Protein AF-A0A956C6H5-F1 (afdb_monomer_lite)

Foldseek 3Di:
DDDPVNVVVVCVVVVPDDDDDDDDDDPDDDPDDFDCVDPPTDPQPPFQADDWPQRSPDDPCCVVDPDDRDDTDDDDPDPPPPVVPPPPPDPVVVVVVVVVCVCPPPVNVVVVVVVVVVVVVVVVVVVVVPPDD

Secondary structure (DSSP, 8-state):
---HHHHHHHHHHHH-S-PPPPPPPPPPPPPPPP-TTSTT--TTTT-SSSSSHHHHT--TTGGGS----PPP--SPPPS---HHHHT---THHHHHHHHHHHHHSHHHHHHHHHHHHHHHHHHHHHHSSS---

Sequence (133 aa):
MATKAERFKSKMERSGAKKKPAPKKKATKKAADVDTAAVGVSATDRKVGKGHTAERNKSERAGKKASVKLEDSAGKPSRKSTRKSANRAKASSAQERRQARKATAPKARATKAAAGRRAGATKVKRTSSTKKK

pLDDT: mean 72.02, std 12.18, range [46.22, 93.88]

Radius of gyration: 31.42 Å; chains: 1; bounding box: 71×34×102 Å

Structure (mmCIF, N/CA/C/O backbone):
data_AF-A0A956C6H5-F1
#
_entry.id   AF-A0A956C6H5-F1
#
loop_
_atom_site.group_PDB
_atom_site.id
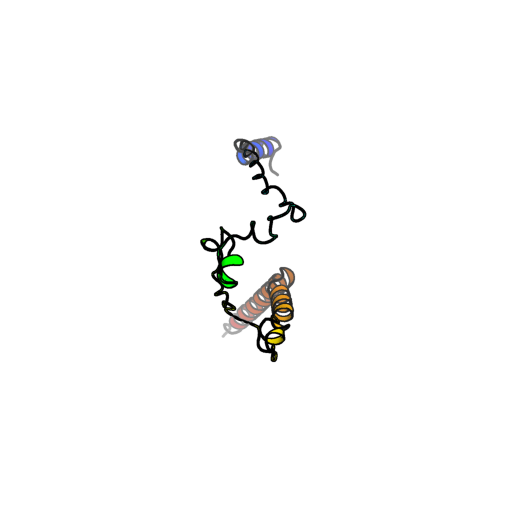_atom_site.type_symbol
_atom_site.label_atom_id
_atom_site.label_alt_id
_atom_site.label_comp_id
_atom_site.label_asym_id
_atom_site.label_entity_id
_atom_site.label_seq_id
_atom_site.pdbx_PDB_ins_code
_atom_site.Cartn_x
_atom_site.Cartn_y
_atom_site.Cartn_z
_atom_site.occupancy
_atom_site.B_iso_or_equiv
_atom_site.auth_seq_id
_atom_site.auth_comp_id
_atom_site.auth_asym_id
_atom_site.auth_atom_id
_atom_site.pdbx_PDB_model_num
ATOM 1 N N . MET A 1 1 ? -40.675 6.858 29.459 1.00 79.06 1 MET A N 1
ATOM 2 C CA . MET A 1 1 ? -40.584 6.537 28.013 1.00 79.06 1 MET A CA 1
ATOM 3 C C . MET A 1 1 ? -40.673 7.836 27.234 1.00 79.06 1 MET A C 1
ATOM 5 O O . MET A 1 1 ? -41.519 8.641 27.585 1.00 79.06 1 MET A O 1
ATOM 9 N N . ALA A 1 2 ? -39.849 8.034 26.202 1.00 80.81 2 ALA A N 1
ATOM 10 C CA . ALA A 1 2 ? -39.980 9.213 25.343 1.00 80.81 2 ALA A CA 1
ATOM 11 C C . ALA A 1 2 ? -41.267 9.138 24.507 1.00 80.81 2 ALA A C 1
ATOM 13 O O . ALA A 1 2 ? -41.563 8.086 23.923 1.00 80.81 2 ALA A O 1
ATOM 14 N N . THR A 1 3 ? -42.009 10.242 24.446 1.00 93.50 3 THR A N 1
ATOM 15 C CA . THR A 1 3 ? -43.299 10.322 23.748 1.00 93.50 3 THR A CA 1
ATOM 16 C C . THR A 1 3 ? -43.121 10.273 22.226 1.00 93.50 3 THR A C 1
ATOM 18 O O . THR A 1 3 ? -42.034 10.492 21.680 1.00 93.50 3 THR A O 1
ATOM 21 N N . LYS A 1 4 ? -44.202 9.977 21.490 1.00 92.06 4 LYS A N 1
ATOM 22 C CA . LYS A 1 4 ? -44.179 9.933 20.015 1.00 92.06 4 LYS A CA 1
ATOM 23 C C . LYS A 1 4 ? -43.751 11.285 19.414 1.00 92.06 4 LYS A C 1
ATOM 25 O O . LYS A 1 4 ? -43.030 11.303 18.418 1.00 92.06 4 LYS A O 1
ATOM 30 N N . ALA A 1 5 ? -44.120 12.389 20.068 1.00 92.00 5 ALA A N 1
ATOM 31 C CA . ALA A 1 5 ? -43.744 13.749 19.686 1.00 92.00 5 ALA A CA 1
ATOM 32 C C . ALA A 1 5 ? -42.248 14.039 19.911 1.00 92.00 5 ALA A C 1
ATOM 34 O O . ALA A 1 5 ? -41.591 14.599 19.034 1.00 92.00 5 ALA A O 1
ATOM 35 N N . GLU A 1 6 ? -41.676 13.598 21.033 1.00 90.75 6 GLU A N 1
ATOM 36 C CA . GLU A 1 6 ? -40.241 13.756 21.321 1.00 90.75 6 GLU A CA 1
ATOM 37 C C . GLU A 1 6 ? -39.370 12.975 20.335 1.00 90.75 6 GLU A C 1
ATOM 39 O O . GLU A 1 6 ? -38.363 13.487 19.843 1.00 90.75 6 GLU A O 1
ATOM 44 N N . ARG A 1 7 ? -39.791 11.757 19.969 1.00 92.69 7 ARG A N 1
ATOM 45 C CA . ARG A 1 7 ? -39.107 10.957 18.938 1.00 92.69 7 ARG A CA 1
ATOM 46 C C . ARG A 1 7 ? -39.131 11.639 17.571 1.00 92.69 7 ARG A C 1
ATOM 48 O O . ARG A 1 7 ? -38.168 11.515 16.816 1.00 92.69 7 ARG A O 1
ATOM 55 N N . PHE A 1 8 ? -40.213 12.346 17.247 1.00 91.00 8 PHE A N 1
ATOM 56 C CA . PHE A 1 8 ? -40.337 13.072 15.986 1.00 91.00 8 PHE A CA 1
ATOM 57 C C . PHE A 1 8 ? -39.417 14.299 15.951 1.00 91.00 8 PHE A C 1
ATOM 59 O O . PHE A 1 8 ? -38.616 14.425 15.023 1.00 91.00 8 PHE A O 1
ATOM 66 N N . LYS A 1 9 ? -39.444 15.134 17.001 1.00 90.94 9 LYS A N 1
ATOM 67 C CA . LYS A 1 9 ? -38.551 16.300 17.130 1.00 90.94 9 LYS A CA 1
ATOM 68 C C . LYS A 1 9 ? -37.077 15.895 17.077 1.00 90.94 9 LYS A C 1
ATOM 70 O O . LYS A 1 9 ? -36.331 16.411 16.248 1.00 90.94 9 LYS A O 1
ATOM 75 N N . SER A 1 10 ? -36.680 14.862 17.830 1.00 90.38 10 SER A N 1
ATOM 76 C CA . SER A 1 10 ? -35.286 14.396 17.823 1.00 90.38 10 SER A CA 1
ATOM 77 C C . SER A 1 10 ? -34.850 13.840 16.463 1.00 90.38 10 SER A C 1
ATOM 79 O O . SER A 1 10 ? -33.657 13.776 16.171 1.00 90.38 10 SER A O 1
ATOM 81 N N . LYS A 1 11 ? -35.784 13.328 15.652 1.00 87.38 11 LYS A N 1
ATOM 82 C CA . LYS A 1 11 ? -35.479 12.803 14.317 1.00 87.38 11 LYS A CA 1
ATO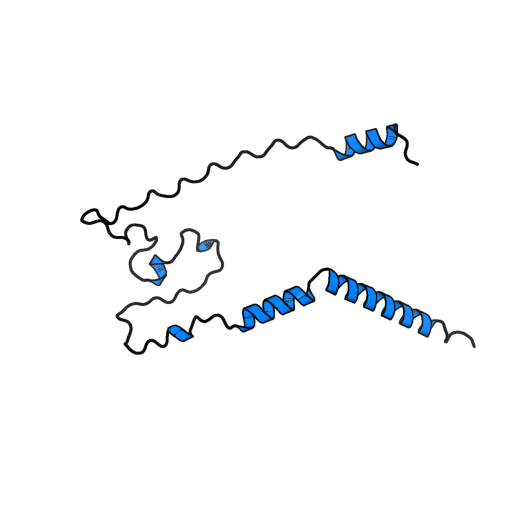M 83 C C . LYS A 1 11 ? -35.278 13.941 13.322 1.00 87.38 11 LYS A C 1
ATOM 85 O O . LYS A 1 11 ? -34.342 13.859 12.532 1.00 87.38 11 LYS A O 1
ATOM 90 N N . MET A 1 12 ? -36.092 14.997 13.396 1.00 85.69 12 MET A N 1
ATOM 91 C CA . MET A 1 12 ? -35.895 16.203 12.587 1.00 85.69 12 MET A CA 1
ATOM 92 C C . MET A 1 12 ? -34.551 16.865 12.896 1.00 85.69 12 MET A C 1
ATOM 94 O O . MET A 1 12 ? -33.758 17.056 11.975 1.00 85.69 12 MET A O 1
ATOM 98 N N . GLU A 1 13 ? -34.251 17.105 14.174 1.00 85.94 13 GLU A N 1
ATOM 99 C CA . GLU A 1 13 ? -33.006 17.761 14.604 1.00 85.94 13 GLU A CA 1
ATOM 100 C C . GLU A 1 13 ? -31.752 16.978 14.192 1.00 85.94 13 GLU A C 1
ATOM 102 O O . GLU A 1 13 ? -30.774 17.559 13.725 1.00 85.94 13 GLU A O 1
ATOM 107 N N . ARG A 1 14 ? -31.785 15.640 14.283 1.00 83.06 14 ARG A N 1
ATOM 108 C CA . ARG A 1 14 ? -30.661 14.787 13.854 1.00 83.06 14 ARG A CA 1
ATOM 109 C C . ARG A 1 14 ? -30.523 14.659 12.342 1.00 83.06 14 ARG A C 1
ATOM 111 O O . ARG A 1 14 ? -29.443 14.309 11.872 1.00 83.06 14 ARG A O 1
ATOM 118 N N . SER A 1 15 ? -31.601 14.862 11.584 1.00 78.38 15 SER A N 1
ATOM 119 C CA . SER A 1 15 ? -31.596 14.570 10.148 1.00 78.38 15 SER A CA 1
ATOM 120 C C . SER A 1 15 ? -30.846 15.602 9.307 1.00 78.38 15 SER A C 1
ATOM 122 O O . SER A 1 15 ? -30.382 15.234 8.230 1.00 78.38 15 SER A O 1
ATOM 124 N N . GLY A 1 16 ? -30.639 16.824 9.821 1.00 77.06 16 GLY A N 1
ATOM 125 C CA . GLY A 1 16 ? -29.868 17.889 9.171 1.00 77.06 16 GLY A CA 1
ATOM 126 C C . GLY A 1 16 ? -30.315 18.217 7.737 1.00 77.06 16 GLY A C 1
ATOM 127 O O . GLY A 1 16 ? -31.161 17.560 7.134 1.00 77.06 16 GLY A O 1
ATOM 128 N N . ALA A 1 17 ? -29.734 19.251 7.131 1.00 80.31 17 ALA A N 1
ATOM 129 C CA . ALA A 1 17 ? -29.952 19.486 5.706 1.00 80.31 17 ALA A CA 1
ATOM 130 C C . ALA A 1 17 ? -29.339 18.328 4.894 1.00 80.31 17 ALA A C 1
ATOM 132 O O . ALA A 1 17 ? -28.149 18.019 5.024 1.00 80.31 17 ALA A O 1
ATOM 133 N N . LYS A 1 18 ? -30.146 17.682 4.042 1.00 77.88 18 LYS A N 1
ATOM 134 C CA . LYS A 1 18 ? -29.697 16.584 3.175 1.00 77.88 18 LYS A CA 1
ATOM 135 C C . LYS A 1 18 ? -28.572 17.098 2.271 1.00 77.88 18 LYS A C 1
ATOM 137 O O . LYS A 1 18 ? -28.801 17.935 1.400 1.00 77.88 18 LYS A O 1
ATOM 142 N N . LYS A 1 19 ? -27.342 16.619 2.492 1.00 77.19 19 LYS A N 1
ATOM 143 C CA . LYS A 1 19 ? -26.177 17.031 1.694 1.00 77.19 19 LYS A CA 1
ATOM 144 C C . LYS A 1 19 ? -26.432 16.702 0.222 1.00 77.19 19 LYS A C 1
ATOM 146 O O . LYS A 1 19 ? -26.814 15.575 -0.099 1.00 77.19 19 LYS A O 1
ATOM 151 N N . LYS A 1 20 ? -26.218 17.681 -0.664 1.00 82.62 20 LYS A N 1
ATOM 152 C CA . LYS A 1 20 ? -26.315 17.471 -2.116 1.00 82.62 20 LYS A CA 1
ATOM 153 C C . LYS A 1 20 ? -25.352 16.341 -2.522 1.00 82.62 20 LYS A C 1
ATOM 155 O O . LYS A 1 20 ? -24.234 16.299 -1.998 1.00 82.62 20 LYS A O 1
ATOM 160 N N . PRO A 1 21 ? -25.761 15.417 -3.409 1.00 81.12 21 PRO A N 1
ATOM 161 C CA . PRO A 1 21 ? -24.883 14.345 -3.860 1.00 81.12 21 PRO A CA 1
ATOM 162 C C . PRO A 1 21 ? -23.640 14.942 -4.523 1.00 81.12 21 PRO A C 1
ATOM 164 O O . PRO A 1 21 ? -23.738 15.872 -5.324 1.00 81.12 21 PRO A O 1
ATOM 167 N N . ALA A 1 22 ? -22.464 14.420 -4.172 1.00 81.00 22 ALA A N 1
ATOM 168 C CA . ALA A 1 22 ? -21.218 14.874 -4.772 1.00 81.00 22 ALA A CA 1
ATOM 169 C C . ALA A 1 22 ? -21.224 14.587 -6.288 1.00 81.00 22 ALA A C 1
ATOM 171 O O . ALA A 1 22 ? -21.690 13.519 -6.703 1.00 81.00 22 ALA A O 1
ATOM 172 N N . PRO A 1 23 ? -20.694 15.498 -7.124 1.00 81.62 23 PRO A N 1
ATOM 173 C CA . PRO A 1 23 ? -20.616 15.271 -8.560 1.00 81.62 23 PRO A CA 1
ATOM 174 C C . PRO A 1 23 ? -19.760 14.032 -8.856 1.00 81.62 23 PRO A C 1
ATOM 176 O O . PRO A 1 23 ? -18.664 13.862 -8.312 1.00 81.62 23 PRO A O 1
ATOM 179 N N . LYS A 1 24 ? -20.261 13.151 -9.732 1.00 78.44 24 LYS A N 1
ATOM 180 C CA . LYS A 1 24 ? -19.518 11.969 -10.184 1.00 78.44 24 LYS A CA 1
ATOM 181 C C . LYS A 1 24 ? -18.265 12.438 -10.929 1.00 78.44 24 LYS A C 1
ATOM 183 O O . LYS A 1 24 ? -18.364 13.120 -11.948 1.00 78.44 24 LYS A O 1
ATOM 188 N N . LYS A 1 25 ? -17.079 12.079 -10.429 1.00 74.38 25 LYS A N 1
ATOM 189 C CA . LYS A 1 25 ? -15.811 12.370 -11.113 1.00 74.38 25 LYS A CA 1
ATOM 190 C C . LYS A 1 25 ? -15.802 11.634 -12.455 1.00 74.38 25 LYS A C 1
ATOM 192 O O . LYS A 1 25 ? -15.936 10.412 -12.475 1.00 74.38 25 LYS A O 1
ATOM 197 N N . LYS A 1 26 ? -15.647 12.369 -13.562 1.00 69.31 26 LYS A N 1
ATOM 198 C CA . LYS A 1 26 ? -15.461 11.771 -14.891 1.00 69.31 26 LYS A CA 1
ATOM 199 C C . LYS A 1 26 ? -14.210 10.894 -14.847 1.00 69.31 26 LYS A C 1
ATOM 201 O O . LYS A 1 26 ? -13.151 11.351 -14.413 1.00 69.31 26 LYS A O 1
ATOM 206 N N . ALA A 1 27 ? -14.343 9.633 -15.250 1.00 65.62 27 ALA A N 1
ATOM 207 C CA . ALA A 1 27 ? -13.203 8.741 -15.377 1.00 65.62 27 ALA A CA 1
ATOM 208 C C . ALA A 1 27 ? -12.221 9.366 -16.377 1.00 65.62 27 ALA A C 1
ATOM 210 O O . ALA A 1 27 ? -12.587 9.668 -17.512 1.00 65.62 27 ALA A O 1
ATOM 211 N N . THR A 1 28 ? -10.987 9.611 -15.941 1.00 64.88 28 THR A N 1
ATOM 212 C CA . THR A 1 28 ? -9.914 10.049 -16.834 1.00 64.88 28 THR A CA 1
ATOM 213 C C . THR A 1 28 ? -9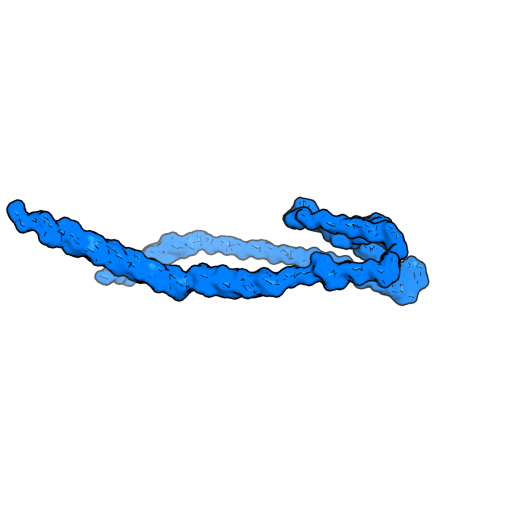.737 8.972 -17.896 1.00 64.88 28 THR A C 1
ATOM 215 O O . THR A 1 28 ? -9.494 7.815 -17.539 1.00 64.88 28 THR A O 1
ATOM 218 N N . LYS A 1 29 ? -9.905 9.333 -19.175 1.00 63.44 29 LYS A N 1
ATOM 219 C CA . LYS A 1 29 ? -9.717 8.416 -20.303 1.00 63.44 29 LYS A CA 1
ATOM 220 C C . LYS A 1 29 ? -8.349 7.746 -20.142 1.00 63.44 29 LYS A C 1
ATOM 222 O O . LYS A 1 29 ? -7.336 8.436 -20.036 1.00 63.44 29 LYS A O 1
ATOM 227 N N . LYS A 1 30 ? -8.322 6.414 -20.040 1.00 61.16 30 LYS A N 1
ATOM 228 C CA . LYS A 1 30 ? -7.061 5.671 -20.130 1.00 61.16 30 LYS A CA 1
ATOM 229 C C . LYS A 1 30 ? -6.494 5.954 -21.522 1.00 61.16 30 LYS A C 1
ATOM 231 O O . LYS A 1 30 ? -7.263 5.999 -22.478 1.00 61.16 30 LYS A O 1
ATOM 236 N N . ALA A 1 31 ? -5.191 6.202 -21.625 1.00 65.56 31 ALA A N 1
ATOM 237 C CA . ALA A 1 31 ? -4.571 6.425 -22.929 1.00 65.56 31 ALA A CA 1
ATOM 238 C C . ALA A 1 31 ? -4.836 5.215 -23.855 1.00 65.56 31 ALA A C 1
ATOM 240 O O . ALA A 1 31 ? -4.877 4.077 -23.375 1.00 65.56 31 ALA A O 1
ATOM 241 N N . ALA A 1 32 ? -5.071 5.483 -25.140 1.00 67.81 32 ALA A N 1
ATOM 242 C CA . ALA A 1 32 ? -5.412 4.483 -26.152 1.00 67.81 32 ALA A CA 1
ATOM 243 C C . ALA A 1 32 ? -4.278 3.466 -26.325 1.00 67.81 32 ALA A C 1
ATOM 245 O O . ALA A 1 32 ? -3.110 3.859 -26.308 1.00 67.81 32 ALA A O 1
ATOM 246 N N . ASP A 1 33 ? -4.618 2.177 -26.418 1.00 67.12 33 ASP A N 1
ATOM 247 C CA . ASP A 1 33 ? -3.658 1.082 -26.601 1.00 67.12 33 ASP A CA 1
ATOM 248 C C . ASP A 1 33 ? -2.739 1.349 -27.799 1.00 67.12 33 ASP A C 1
ATOM 250 O O . ASP A 1 33 ? -3.179 1.839 -28.835 1.00 67.12 33 ASP A O 1
ATOM 254 N N . VAL A 1 34 ? -1.436 1.129 -27.599 1.00 71.12 34 VAL A N 1
ATOM 255 C CA . VAL A 1 34 ? -0.435 1.321 -28.656 1.00 71.12 34 VAL A CA 1
ATOM 256 C C . VAL A 1 34 ? -0.420 0.054 -29.486 1.00 71.12 34 VAL A C 1
ATOM 258 O O . VAL A 1 34 ? -0.139 -1.019 -28.951 1.00 71.12 34 VAL A O 1
ATOM 261 N N . ASP A 1 35 ? -0.727 0.191 -30.771 1.00 76.38 35 ASP A N 1
ATOM 262 C CA . ASP A 1 35 ? -0.629 -0.901 -31.725 1.00 76.38 35 ASP A CA 1
ATOM 263 C C . ASP A 1 35 ? 0.844 -1.176 -32.046 1.00 76.38 35 ASP A C 1
ATOM 265 O O . ASP A 1 35 ? 1.490 -0.457 -32.804 1.00 76.38 35 ASP A O 1
ATOM 269 N N . THR A 1 36 ? 1.390 -2.219 -31.425 1.00 74.25 36 THR A N 1
ATOM 270 C CA . THR A 1 36 ? 2.779 -2.645 -31.625 1.00 74.25 36 THR A CA 1
ATOM 271 C C . THR A 1 36 ? 2.990 -3.433 -32.919 1.00 74.25 36 THR A C 1
ATOM 273 O O . THR A 1 36 ? 4.114 -3.857 -33.170 1.00 74.25 36 THR A O 1
ATOM 276 N N . ALA A 1 37 ? 1.938 -3.697 -33.704 1.00 77.25 37 ALA A N 1
ATOM 277 C CA . ALA A 1 37 ? 2.057 -4.362 -35.002 1.00 77.25 37 ALA A CA 1
ATOM 278 C C . ALA A 1 37 ? 2.422 -3.384 -36.134 1.00 77.25 37 ALA A C 1
ATOM 280 O O . ALA A 1 37 ? 2.870 -3.815 -37.196 1.00 77.25 37 ALA A O 1
ATOM 281 N N . ALA A 1 38 ? 2.268 -2.076 -35.911 1.00 79.25 38 ALA A N 1
ATOM 282 C CA . ALA A 1 38 ? 2.655 -1.051 -36.869 1.00 79.25 38 ALA A CA 1
ATOM 283 C C . ALA A 1 38 ? 4.187 -0.932 -36.993 1.00 79.25 38 ALA A C 1
ATOM 285 O O . ALA A 1 38 ? 4.923 -0.903 -36.002 1.00 79.25 38 ALA A O 1
ATOM 286 N N . VAL A 1 39 ? 4.678 -0.820 -38.231 1.00 78.50 39 VAL A N 1
ATOM 287 C CA . VAL A 1 39 ? 6.108 -0.639 -38.519 1.00 78.50 39 VAL A CA 1
ATOM 288 C C . VAL A 1 39 ? 6.594 0.670 -37.893 1.00 78.50 39 VAL A C 1
ATOM 290 O O . VAL A 1 39 ? 6.029 1.733 -38.132 1.00 78.50 39 VAL A O 1
ATOM 293 N N . GLY A 1 40 ? 7.653 0.588 -37.087 1.00 74.19 40 GLY A N 1
ATOM 294 C CA . GLY A 1 40 ? 8.239 1.743 -36.401 1.00 74.19 40 GLY A CA 1
ATOM 295 C C . GLY A 1 40 ? 7.608 2.088 -35.049 1.00 74.19 40 GLY A C 1
ATOM 296 O O . GLY A 1 40 ? 8.099 3.003 -34.393 1.00 74.19 40 GLY A O 1
ATOM 297 N N . VAL A 1 41 ? 6.583 1.353 -34.597 1.00 70.75 41 VAL A N 1
ATOM 298 C CA . VAL A 1 41 ? 5.971 1.542 -33.273 1.00 70.75 41 VAL A CA 1
ATOM 299 C C . VAL A 1 41 ? 6.523 0.511 -32.295 1.00 70.75 41 VAL A C 1
ATOM 301 O O . VAL A 1 41 ? 6.383 -0.698 -32.474 1.00 70.75 41 VAL A O 1
ATOM 304 N N . SER A 1 42 ? 7.169 0.981 -31.230 1.00 68.38 42 SER A N 1
ATOM 305 C CA . SER A 1 42 ? 7.756 0.121 -30.208 1.00 68.38 42 SER A CA 1
ATOM 306 C C . SER A 1 42 ? 6.858 0.044 -28.971 1.00 68.38 42 SER A C 1
ATOM 308 O O . SER A 1 42 ? 6.284 1.033 -28.513 1.00 68.38 42 SER A O 1
ATOM 310 N N . ALA A 1 43 ? 6.833 -1.113 -28.301 1.00 66.12 43 ALA A N 1
ATOM 311 C CA . ALA A 1 43 ? 6.187 -1.257 -26.987 1.00 66.12 43 ALA A CA 1
ATOM 312 C C . ALA A 1 43 ? 6.781 -0.324 -25.902 1.00 66.12 43 ALA A C 1
ATOM 314 O O . ALA A 1 43 ? 6.292 -0.269 -24.769 1.00 66.12 43 ALA A O 1
ATOM 315 N N . THR A 1 44 ? 7.877 0.378 -26.207 1.00 64.25 44 THR A N 1
ATOM 316 C CA . THR A 1 44 ? 8.502 1.353 -25.318 1.00 64.25 44 THR A CA 1
ATOM 317 C C . THR A 1 44 ? 8.003 2.781 -25.500 1.00 64.25 44 THR A C 1
ATOM 319 O O . THR A 1 44 ? 8.224 3.576 -24.590 1.00 64.25 44 THR A O 1
ATOM 322 N N . ASP A 1 45 ? 7.253 3.090 -26.559 1.00 64.50 45 ASP A N 1
ATOM 323 C CA . ASP A 1 45 ? 6.821 4.465 -26.874 1.00 64.50 45 ASP A CA 1
ATOM 324 C C . ASP A 1 45 ? 5.847 5.031 -25.831 1.00 64.50 45 ASP A C 1
ATOM 326 O O . ASP A 1 45 ? 5.730 6.238 -25.637 1.00 64.50 45 ASP A O 1
ATOM 330 N N . ARG A 1 46 ? 5.191 4.141 -25.079 1.00 65.38 46 ARG A N 1
ATOM 331 C CA . ARG A 1 46 ? 4.294 4.482 -23.972 1.00 65.38 46 ARG A CA 1
ATOM 332 C C . ARG A 1 46 ? 4.966 4.593 -22.602 1.00 65.38 46 ARG A C 1
ATOM 334 O O . ARG A 1 46 ? 4.280 4.874 -21.615 1.00 65.38 46 ARG A O 1
ATOM 341 N N . LYS A 1 47 ? 6.264 4.296 -22.489 1.00 63.22 47 LYS A N 1
ATOM 342 C CA . LYS A 1 47 ? 6.957 4.301 -21.194 1.00 63.22 47 LYS A CA 1
ATOM 343 C C . LYS A 1 47 ? 7.259 5.734 -20.770 1.00 63.22 47 LYS A C 1
ATOM 345 O O . LYS A 1 47 ? 7.817 6.524 -21.521 1.00 63.22 47 LYS A O 1
ATOM 350 N N . VAL A 1 48 ? 6.900 6.056 -19.532 1.00 58.97 48 VAL A N 1
ATOM 351 C CA . VAL A 1 48 ? 7.187 7.354 -18.920 1.00 58.97 48 VAL A CA 1
ATOM 352 C C . VAL A 1 48 ? 8.649 7.334 -18.465 1.00 58.97 48 VAL A C 1
ATOM 354 O O . VAL A 1 48 ? 8.989 6.620 -17.528 1.00 58.97 48 VAL A O 1
ATOM 357 N N . GLY A 1 49 ? 9.515 8.075 -19.159 1.00 55.84 49 GLY A N 1
ATOM 358 C CA . GLY A 1 49 ? 10.955 8.172 -18.875 1.00 55.84 49 GLY A CA 1
ATOM 359 C C . GLY A 1 49 ? 11.826 7.703 -20.045 1.00 55.84 49 GLY A C 1
ATOM 360 O O . GLY A 1 49 ? 11.526 6.699 -20.686 1.00 55.84 49 GLY A O 1
ATOM 361 N N . LYS A 1 50 ? 12.908 8.434 -20.341 1.00 59.22 50 LYS A N 1
ATOM 362 C CA . LYS A 1 50 ? 13.853 8.115 -21.425 1.00 59.22 50 LYS A CA 1
ATOM 363 C C . LYS A 1 50 ? 15.058 7.341 -20.867 1.00 59.22 50 LYS A C 1
ATOM 365 O O . LYS A 1 50 ? 15.447 7.537 -19.725 1.00 59.22 50 LYS A O 1
ATOM 370 N N . GLY A 1 51 ? 15.644 6.446 -21.666 1.00 67.81 51 GLY A N 1
ATOM 371 C CA . GLY A 1 51 ? 16.922 5.792 -21.351 1.00 67.81 51 GLY A CA 1
ATOM 372 C C . GLY A 1 51 ? 16.868 4.703 -20.269 1.00 67.81 51 GLY A C 1
ATOM 373 O O . GLY A 1 51 ? 16.339 3.605 -20.471 1.00 67.81 51 GLY A O 1
ATOM 374 N N . HIS A 1 52 ? 17.495 4.987 -19.137 1.00 61.34 52 HIS A N 1
ATOM 375 C CA . HIS A 1 52 ? 17.840 4.058 -18.067 1.00 61.34 52 HIS A CA 1
ATOM 376 C C . HIS A 1 52 ? 16.612 3.372 -17.422 1.00 61.34 52 HIS A C 1
ATOM 378 O O . HIS A 1 52 ? 15.532 3.946 -17.275 1.00 61.34 52 HIS A O 1
ATOM 384 N N . THR A 1 53 ? 16.737 2.085 -17.076 1.00 66.88 53 THR A N 1
ATOM 385 C CA . THR A 1 53 ? 15.659 1.240 -16.499 1.00 66.88 53 THR A CA 1
ATOM 386 C C . THR A 1 53 ? 14.986 1.862 -15.282 1.00 66.88 53 THR A C 1
ATOM 388 O O . THR A 1 53 ? 13.774 1.721 -15.111 1.00 66.88 53 THR A O 1
ATOM 391 N N . ALA A 1 54 ? 15.764 2.537 -14.435 1.00 68.00 54 ALA A N 1
ATOM 392 C CA . ALA A 1 54 ? 15.232 3.188 -13.246 1.00 68.00 54 ALA A CA 1
ATOM 393 C C . ALA A 1 54 ? 14.284 4.340 -13.595 1.00 68.00 54 ALA A C 1
ATOM 395 O O . ALA A 1 54 ? 13.331 4.579 -12.861 1.00 68.00 54 ALA A O 1
ATOM 396 N N . GLU A 1 55 ? 14.516 5.037 -14.709 1.00 66.75 55 GLU A N 1
ATOM 397 C CA . GLU A 1 55 ? 13.694 6.165 -15.146 1.00 66.75 55 GLU A CA 1
ATOM 398 C C . GLU A 1 55 ? 12.449 5.707 -15.896 1.00 66.75 55 GLU A C 1
ATOM 400 O O . GLU A 1 55 ? 11.362 6.178 -15.580 1.00 66.75 55 GLU A O 1
ATOM 405 N N . ARG A 1 56 ? 12.580 4.707 -16.778 1.00 66.44 56 ARG A N 1
ATOM 406 C CA . ARG A 1 56 ? 11.458 4.105 -17.530 1.00 66.44 56 ARG A CA 1
ATOM 407 C C . ARG A 1 56 ? 10.367 3.481 -16.654 1.00 66.44 56 ARG A C 1
ATOM 409 O O . ARG A 1 56 ? 9.245 3.284 -17.112 1.00 66.44 56 ARG A O 1
ATOM 416 N N . ASN A 1 57 ? 10.708 3.111 -15.420 1.00 69.38 57 ASN A N 1
ATOM 417 C CA . ASN A 1 57 ? 9.788 2.490 -14.466 1.00 69.38 57 ASN A CA 1
ATOM 418 C C . ASN A 1 57 ? 9.183 3.497 -13.470 1.00 69.38 57 ASN A C 1
ATOM 420 O O . ASN A 1 57 ? 8.415 3.100 -12.586 1.00 69.38 57 ASN A O 1
ATOM 424 N N . LYS A 1 58 ? 9.500 4.796 -13.579 1.00 69.31 58 LYS A N 1
ATOM 425 C CA . LYS A 1 58 ? 8.886 5.825 -12.731 1.00 69.31 58 LYS A CA 1
ATOM 426 C C . LYS A 1 58 ? 7.476 6.120 -13.233 1.00 69.31 58 LYS A C 1
ATOM 428 O O . LYS A 1 58 ? 7.259 6.490 -14.378 1.00 69.31 58 LYS A O 1
ATOM 433 N N . SER A 1 59 ? 6.489 6.004 -12.347 1.00 71.00 59 SER A N 1
ATOM 434 C CA . SER A 1 59 ? 5.146 6.519 -12.637 1.00 71.00 59 SER A CA 1
ATOM 435 C C . SER A 1 59 ? 5.129 8.049 -12.552 1.00 71.00 59 SER A C 1
ATOM 437 O O . SER A 1 59 ? 5.783 8.594 -11.668 1.00 71.00 59 SER A O 1
ATOM 439 N N . GLU A 1 60 ? 4.277 8.734 -13.321 1.00 71.81 60 GLU A N 1
ATOM 440 C CA . GLU A 1 60 ? 4.070 10.199 -13.223 1.00 71.81 60 GLU A CA 1
ATOM 441 C C . GLU A 1 60 ? 3.740 10.677 -11.796 1.00 71.81 60 GLU A C 1
ATOM 443 O O . GLU A 1 60 ? 4.054 11.790 -11.390 1.00 71.81 60 GLU A O 1
ATOM 448 N N . ARG A 1 61 ? 3.117 9.809 -10.990 1.00 70.38 61 ARG A N 1
ATOM 449 C CA . ARG A 1 61 ? 2.756 10.093 -9.592 1.00 70.38 61 ARG A CA 1
ATOM 450 C C . ARG A 1 61 ? 3.844 9.698 -8.591 1.00 70.38 61 ARG A C 1
ATOM 452 O O . ARG A 1 61 ? 3.547 9.634 -7.400 1.00 70.38 61 ARG A O 1
ATOM 459 N N . ALA A 1 62 ? 5.064 9.393 -9.038 1.00 71.50 62 ALA A N 1
ATOM 460 C CA . ALA A 1 62 ? 6.144 8.922 -8.169 1.00 71.50 62 ALA A CA 1
ATOM 461 C C . ALA A 1 62 ? 6.453 9.916 -7.039 1.00 71.50 62 ALA A C 1
ATOM 463 O O . ALA A 1 62 ? 6.601 9.487 -5.903 1.00 71.50 62 ALA A O 1
ATOM 464 N N . GLY A 1 63 ? 6.415 11.228 -7.307 1.00 70.25 63 GLY A N 1
ATOM 465 C CA . GLY A 1 63 ? 6.619 12.262 -6.282 1.00 70.25 63 GLY A CA 1
ATOM 466 C C . GLY A 1 63 ? 5.535 12.326 -5.194 1.00 70.25 63 GLY A C 1
ATOM 467 O O . GLY A 1 63 ? 5.745 12.950 -4.165 1.00 70.25 63 GLY A O 1
ATOM 468 N N . LYS A 1 64 ? 4.379 11.671 -5.392 1.00 75.19 64 LYS A N 1
ATOM 469 C CA . LYS A 1 64 ? 3.279 11.599 -4.407 1.00 75.19 64 LYS A CA 1
ATOM 470 C C . LYS A 1 64 ? 3.278 10.295 -3.601 1.00 75.19 64 LYS A C 1
ATOM 472 O O . LYS A 1 64 ? 2.386 10.089 -2.781 1.00 75.19 64 LYS A O 1
ATOM 477 N N . LYS A 1 65 ? 4.205 9.375 -3.881 1.00 74.44 65 LYS A N 1
ATOM 478 C CA . LYS A 1 65 ? 4.325 8.068 -3.221 1.00 74.44 65 LYS A CA 1
ATOM 479 C C . LYS A 1 65 ? 5.626 8.021 -2.423 1.00 74.44 65 LYS A C 1
ATOM 481 O O . LYS A 1 65 ? 6.540 8.793 -2.689 1.00 74.44 65 LYS A O 1
ATOM 486 N N . ALA A 1 66 ? 5.714 7.095 -1.468 1.00 69.75 66 ALA A N 1
ATOM 487 C CA . ALA A 1 66 ? 6.972 6.817 -0.781 1.00 69.75 66 ALA A CA 1
ATOM 488 C C . ALA A 1 66 ? 8.072 6.511 -1.812 1.00 69.75 66 ALA A C 1
ATOM 490 O O . ALA A 1 66 ? 7.869 5.690 -2.714 1.00 69.75 66 ALA A O 1
ATOM 491 N N . SER A 1 67 ? 9.205 7.202 -1.702 1.00 63.34 67 SER A N 1
ATOM 492 C CA . SER A 1 67 ? 10.317 7.057 -2.630 1.00 63.34 67 SER A CA 1
ATOM 493 C C . SER A 1 67 ? 11.034 5.732 -2.374 1.00 63.34 6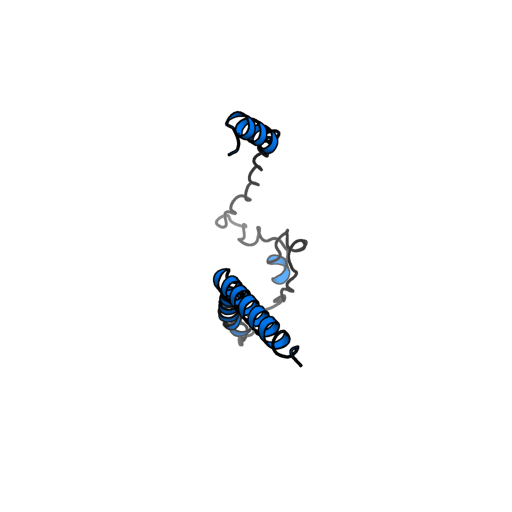7 SER A C 1
ATOM 495 O O . SER A 1 67 ? 11.511 5.452 -1.279 1.00 63.34 67 SER A O 1
ATOM 497 N N . VAL A 1 68 ? 11.110 4.899 -3.410 1.00 62.34 68 VAL A N 1
ATOM 498 C CA . VAL A 1 68 ? 11.985 3.725 -3.438 1.00 62.34 68 VAL A CA 1
ATOM 499 C C . VAL A 1 68 ? 13.067 4.025 -4.463 1.00 62.34 68 VAL A C 1
ATOM 501 O O . VAL A 1 68 ? 12.756 4.349 -5.612 1.00 62.34 68 VAL A O 1
ATOM 504 N N . LYS A 1 69 ? 14.335 3.965 -4.047 1.00 68.81 69 LYS A N 1
ATOM 505 C CA . LYS A 1 69 ? 15.469 4.165 -4.952 1.00 68.81 69 LYS A CA 1
ATOM 506 C C . LYS A 1 69 ? 15.543 2.952 -5.879 1.00 68.81 69 LYS A C 1
ATOM 508 O O . LYS A 1 69 ? 15.913 1.865 -5.452 1.00 68.81 69 LYS A O 1
ATOM 513 N N . LEU A 1 70 ? 15.105 3.124 -7.125 1.00 69.06 70 LEU A N 1
ATOM 514 C CA . LEU A 1 70 ? 15.257 2.103 -8.155 1.00 69.06 70 LEU A CA 1
ATOM 515 C C . LEU A 1 70 ? 16.705 2.137 -8.637 1.00 69.06 70 LEU A C 1
ATOM 517 O O . LEU A 1 70 ? 17.168 3.171 -9.118 1.00 69.06 70 LEU A O 1
ATOM 521 N N . GLU A 1 71 ? 17.414 1.024 -8.481 1.00 65.56 71 GLU A N 1
ATOM 522 C CA . GLU A 1 71 ? 18.747 0.862 -9.052 1.00 65.56 71 GLU A CA 1
ATOM 523 C C . GLU A 1 71 ? 18.649 0.824 -10.570 1.00 65.56 71 GLU A C 1
ATOM 525 O O . GLU A 1 71 ? 17.793 0.140 -11.146 1.00 65.56 71 GLU A O 1
ATOM 530 N N . ASP A 1 72 ? 19.534 1.565 -11.221 1.00 65.38 72 ASP A N 1
ATOM 531 C CA . ASP A 1 72 ? 19.599 1.550 -12.661 1.00 65.38 72 ASP A CA 1
ATOM 532 C C . ASP A 1 72 ? 20.519 0.436 -13.170 1.00 65.38 72 ASP A C 1
ATOM 534 O O . ASP A 1 72 ? 21.622 0.225 -12.675 1.00 65.38 72 ASP A O 1
ATOM 538 N N . SER A 1 73 ? 20.044 -0.311 -14.164 1.00 63.19 73 SER A N 1
ATOM 539 C CA . SER A 1 73 ? 20.829 -1.329 -14.855 1.00 63.19 73 SER A CA 1
ATOM 540 C C . SER A 1 73 ? 21.360 -0.759 -16.165 1.00 63.19 73 SER A C 1
ATOM 542 O O . SER A 1 73 ? 20.812 -1.020 -17.234 1.00 63.19 73 SER A O 1
ATOM 544 N N . ALA A 1 74 ? 22.438 0.014 -16.085 1.00 58.44 74 ALA A N 1
ATOM 545 C CA . ALA A 1 74 ? 23.225 0.371 -17.255 1.00 58.44 74 ALA A CA 1
ATOM 546 C C . ALA A 1 74 ? 24.125 -0.825 -17.637 1.00 58.44 74 ALA A C 1
ATOM 548 O O . ALA A 1 74 ? 25.173 -1.027 -17.033 1.00 58.44 74 ALA A O 1
ATOM 549 N N . GLY A 1 75 ? 23.702 -1.668 -18.590 1.00 66.81 75 GLY A N 1
ATOM 550 C CA . GLY A 1 75 ? 24.576 -2.684 -19.209 1.00 66.81 75 GLY A CA 1
ATOM 551 C C . GLY A 1 75 ? 24.011 -4.107 -19.351 1.00 66.81 75 GLY A C 1
ATOM 552 O O . GLY A 1 75 ? 22.901 -4.420 -18.914 1.00 66.81 75 GLY A O 1
ATOM 553 N N . LYS A 1 76 ? 24.801 -4.988 -19.994 1.00 62.44 76 LYS A N 1
ATOM 554 C CA . LYS A 1 76 ? 24.486 -6.415 -20.191 1.00 62.44 76 LYS A CA 1
ATOM 555 C C . LYS A 1 76 ? 24.575 -7.139 -18.842 1.00 62.44 76 LYS A C 1
ATOM 557 O O . LYS A 1 76 ? 25.623 -7.072 -18.201 1.00 62.44 76 LYS A O 1
ATOM 562 N N . PRO A 1 77 ? 23.519 -7.836 -18.386 1.00 58.03 77 PRO A N 1
ATOM 563 C CA . PRO A 1 77 ? 23.574 -8.550 -17.120 1.00 58.03 77 PRO A CA 1
ATOM 564 C C . PRO A 1 77 ? 24.681 -9.606 -17.184 1.00 58.03 77 PRO A C 1
ATOM 566 O O . PRO A 1 77 ? 24.643 -10.513 -18.018 1.00 58.03 77 PRO A O 1
ATOM 569 N N . SER A 1 78 ? 25.684 -9.466 -16.314 1.00 61.81 78 SER A N 1
ATOM 570 C CA . SER A 1 78 ? 26.723 -10.477 -16.130 1.00 61.81 78 SER A CA 1
ATOM 571 C C . SER A 1 78 ? 26.058 -11.820 -15.821 1.00 61.81 78 SER A C 1
ATOM 573 O O . SER A 1 78 ? 25.123 -11.897 -15.020 1.00 61.81 78 SER A O 1
ATOM 575 N N . ARG A 1 79 ? 26.532 -12.889 -16.473 1.00 67.00 79 ARG A N 1
ATOM 576 C CA . ARG A 1 79 ? 25.980 -14.254 -16.408 1.00 67.00 79 ARG A CA 1
ATOM 577 C C . ARG A 1 79 ? 25.893 -14.842 -14.988 1.00 67.00 79 ARG A C 1
ATOM 579 O O . ARG A 1 79 ? 25.248 -15.869 -14.811 1.00 67.00 79 ARG A O 1
ATOM 586 N N . LYS A 1 80 ? 26.446 -14.186 -13.962 1.00 58.72 80 LYS A N 1
ATOM 587 C CA . LYS A 1 80 ? 26.132 -14.463 -12.552 1.00 58.72 80 LYS A CA 1
ATOM 588 C C . LYS A 1 80 ? 25.029 -13.532 -12.038 1.00 58.72 80 LYS A C 1
ATOM 590 O O . LYS A 1 80 ? 25.269 -12.593 -11.286 1.00 58.72 80 LYS A O 1
ATOM 595 N N . SER A 1 81 ? 23.788 -13.814 -12.424 1.00 59.25 81 SER A N 1
ATOM 596 C CA . SER A 1 81 ? 22.608 -13.184 -11.827 1.00 59.25 81 SER A CA 1
ATOM 597 C C . SER A 1 81 ? 22.383 -13.719 -10.407 1.00 59.25 81 SER A C 1
ATOM 599 O O . SER A 1 81 ? 21.679 -14.702 -10.194 1.00 59.25 81 SER A O 1
ATOM 601 N N . THR A 1 82 ? 22.939 -13.042 -9.404 1.00 57.66 82 THR A N 1
ATOM 602 C CA . THR A 1 82 ? 22.500 -13.171 -8.002 1.00 57.66 82 THR A CA 1
ATOM 603 C C . THR A 1 82 ? 21.178 -12.426 -7.745 1.00 57.66 82 THR A C 1
ATOM 605 O O . THR A 1 82 ? 20.607 -12.505 -6.663 1.00 57.66 82 THR A O 1
ATOM 608 N N . ARG A 1 83 ? 20.604 -11.747 -8.752 1.00 56.59 83 ARG A N 1
ATOM 609 C CA . ARG A 1 83 ? 19.407 -10.893 -8.609 1.00 56.59 83 ARG A CA 1
ATOM 610 C C . ARG A 1 83 ? 18.111 -11.641 -8.268 1.00 56.59 83 ARG A C 1
ATOM 612 O O . ARG A 1 83 ? 17.155 -11.003 -7.834 1.00 56.59 83 ARG A O 1
ATOM 619 N N . LYS A 1 84 ? 18.056 -12.977 -8.386 1.00 53.44 84 LYS A N 1
ATOM 620 C CA . LYS A 1 84 ? 16.898 -13.761 -7.898 1.00 53.44 84 LYS A CA 1
ATOM 621 C C . LYS A 1 84 ? 16.774 -13.795 -6.365 1.00 53.44 84 LYS A C 1
ATOM 623 O O . LYS A 1 84 ? 15.733 -14.249 -5.879 1.00 53.44 84 LYS A O 1
ATOM 628 N N . SER A 1 85 ? 17.783 -13.352 -5.605 1.00 55.22 85 SER A N 1
ATOM 629 C CA . SER A 1 85 ? 17.734 -13.339 -4.134 1.00 55.22 85 SER A CA 1
ATOM 630 C C . SER A 1 85 ? 17.509 -11.955 -3.512 1.00 55.22 85 SER A C 1
ATOM 632 O O . SER A 1 85 ? 16.975 -11.899 -2.410 1.00 55.22 85 SER A O 1
ATOM 634 N N . ALA A 1 86 ? 17.816 -10.850 -4.203 1.00 57.25 86 ALA A N 1
ATOM 635 C CA . ALA A 1 86 ? 17.760 -9.508 -3.604 1.00 57.25 86 ALA A CA 1
ATOM 636 C C . ALA A 1 86 ? 16.331 -9.011 -3.289 1.00 57.25 86 ALA A C 1
ATOM 638 O O . ALA A 1 86 ? 16.121 -8.333 -2.291 1.00 57.25 86 ALA A O 1
ATOM 639 N N . ASN A 1 87 ? 15.333 -9.398 -4.095 1.00 53.16 87 ASN A N 1
ATOM 640 C CA . ASN A 1 87 ? 13.945 -8.918 -3.974 1.00 53.16 87 ASN A CA 1
ATOM 641 C C . ASN A 1 87 ? 12.933 -9.994 -3.547 1.00 53.16 87 ASN A C 1
ATOM 643 O O . ASN A 1 87 ? 11.729 -9.849 -3.772 1.00 53.16 87 ASN A O 1
ATOM 647 N N . ARG A 1 88 ? 13.373 -11.081 -2.899 1.00 56.84 88 ARG A N 1
ATOM 648 C CA . ARG A 1 88 ? 12.431 -11.960 -2.192 1.00 56.84 88 ARG A CA 1
ATOM 649 C C . ARG A 1 88 ? 12.071 -11.288 -0.874 1.00 56.84 88 ARG A C 1
ATOM 651 O O . ARG A 1 88 ? 12.772 -11.465 0.118 1.00 56.84 88 ARG A O 1
ATOM 658 N N . ALA A 1 89 ? 10.996 -10.500 -0.869 1.00 60.34 89 ALA A N 1
ATOM 659 C CA . ALA A 1 89 ? 10.360 -10.041 0.363 1.00 60.34 89 ALA A CA 1
ATOM 660 C C . ALA A 1 89 ? 10.314 -11.214 1.355 1.00 60.34 89 ALA A C 1
ATOM 662 O O . ALA A 1 89 ? 9.742 -12.264 1.051 1.00 60.34 89 ALA A O 1
ATOM 663 N N . LYS A 1 90 ? 10.996 -11.069 2.497 1.00 61.34 90 LYS A N 1
ATOM 664 C CA . LYS A 1 90 ? 11.156 -12.156 3.464 1.00 61.34 90 LYS A CA 1
ATOM 665 C C . LYS A 1 90 ? 9.774 -12.693 3.852 1.00 61.34 90 LYS A C 1
ATOM 667 O O . LYS A 1 90 ? 8.850 -11.917 4.120 1.00 61.34 90 LYS A O 1
ATOM 672 N N . ALA A 1 91 ? 9.634 -14.019 3.906 1.00 56.62 91 ALA A N 1
ATOM 673 C CA . ALA A 1 91 ? 8.405 -14.691 4.342 1.00 56.62 91 ALA A CA 1
ATOM 674 C C . ALA A 1 91 ? 7.947 -14.236 5.745 1.00 56.62 91 ALA A C 1
ATOM 676 O O . ALA A 1 91 ? 6.757 -14.305 6.063 1.00 56.62 91 ALA A O 1
ATOM 677 N N . SER A 1 92 ? 8.866 -13.673 6.543 1.00 59.88 92 SER A N 1
ATOM 678 C CA . SER A 1 92 ? 8.564 -13.034 7.824 1.00 59.88 92 SER A CA 1
ATOM 679 C C . SER A 1 92 ? 7.482 -11.958 7.702 1.00 59.88 92 SER A C 1
ATOM 681 O O . SER A 1 92 ? 6.617 -11.885 8.564 1.00 59.88 92 SER A O 1
ATOM 683 N N . SER A 1 93 ? 7.394 -11.224 6.584 1.00 68.06 93 SER A N 1
ATOM 684 C CA . SER A 1 93 ? 6.398 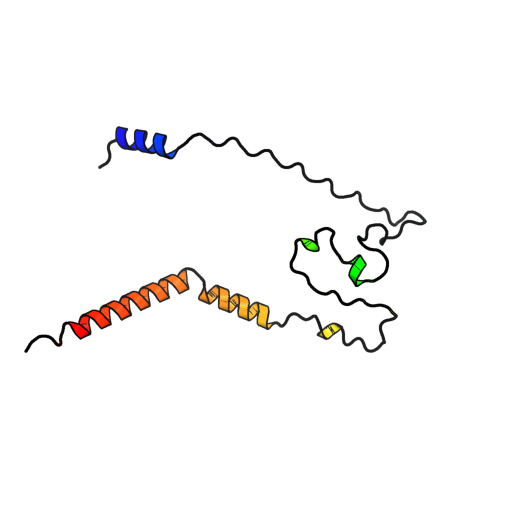-10.154 6.433 1.00 68.06 93 SER A CA 1
ATOM 685 C C . SER A 1 93 ? 4.946 -10.650 6.451 1.00 68.06 93 SER A C 1
ATOM 687 O O . SER A 1 93 ? 4.045 -9.895 6.819 1.00 68.06 93 SER A O 1
ATOM 689 N N . ALA A 1 94 ? 4.677 -11.895 6.039 1.00 77.75 94 ALA A N 1
ATOM 690 C CA . ALA A 1 94 ? 3.330 -12.467 6.064 1.00 77.75 94 ALA A CA 1
ATOM 691 C C . ALA A 1 94 ? 2.980 -12.994 7.462 1.00 77.75 94 ALA A C 1
ATOM 693 O O . ALA A 1 94 ? 1.869 -12.769 7.952 1.00 77.75 94 ALA A O 1
ATOM 694 N N . GLN A 1 95 ? 3.941 -13.644 8.124 1.00 83.69 95 GLN A N 1
ATOM 695 C CA . GLN A 1 95 ? 3.791 -14.135 9.492 1.00 83.69 95 GLN A CA 1
ATOM 696 C C . GLN A 1 95 ? 3.676 -12.980 10.493 1.00 83.69 95 GLN A C 1
ATOM 698 O O . GLN A 1 95 ? 2.750 -12.983 11.301 1.00 83.69 95 GLN A O 1
ATOM 703 N N . GLU A 1 96 ? 4.517 -11.953 10.375 1.00 82.06 96 GLU A N 1
ATOM 704 C CA . GLU A 1 96 ? 4.448 -10.710 11.150 1.00 82.06 96 GLU A CA 1
ATOM 705 C C . GLU A 1 96 ? 3.101 -10.010 10.939 1.00 82.06 96 GLU A C 1
ATOM 707 O O . GLU A 1 96 ? 2.418 -9.682 11.907 1.00 82.06 96 GLU A O 1
ATOM 712 N N . ARG A 1 97 ? 2.629 -9.871 9.688 1.00 84.06 97 ARG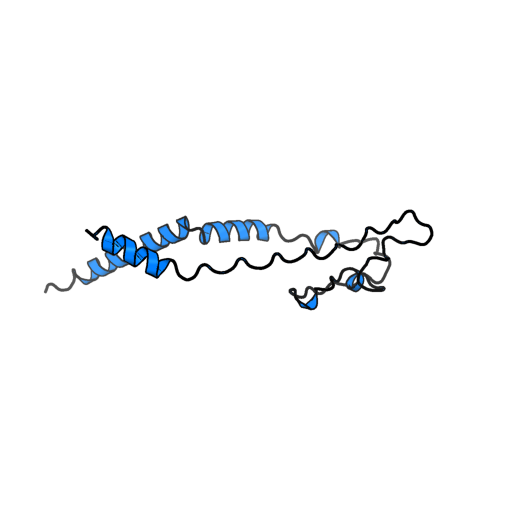 A N 1
ATOM 713 C CA . ARG A 1 97 ? 1.289 -9.318 9.405 1.00 84.06 97 ARG A CA 1
ATOM 714 C C . ARG A 1 97 ? 0.173 -10.151 10.034 1.00 84.06 97 ARG A C 1
ATOM 716 O O . ARG A 1 97 ? -0.793 -9.588 10.552 1.00 84.06 97 ARG A O 1
ATOM 723 N N . ARG A 1 98 ? 0.278 -11.484 10.015 1.00 88.12 98 ARG A N 1
ATOM 724 C CA . ARG A 1 98 ? -0.710 -12.380 10.639 1.00 88.12 98 ARG A CA 1
ATOM 725 C C . ARG A 1 98 ? -0.694 -12.255 12.163 1.00 88.12 98 ARG A C 1
ATOM 727 O O . ARG A 1 98 ? -1.764 -12.211 12.767 1.00 88.12 98 ARG A O 1
ATOM 734 N N . GLN A 1 99 ? 0.483 -12.161 12.776 1.00 90.38 99 GLN A N 1
ATOM 735 C CA . GLN A 1 99 ? 0.644 -11.946 14.216 1.00 90.38 99 GLN A CA 1
ATOM 736 C C . GLN A 1 99 ? 0.123 -10.566 14.640 1.00 90.38 99 GLN A C 1
ATOM 738 O O . GLN A 1 99 ? -0.683 -10.485 15.565 1.00 90.38 99 GLN A O 1
ATOM 743 N N . ALA A 1 100 ? 0.460 -9.502 13.906 1.00 88.31 100 ALA A N 1
ATOM 744 C CA . ALA A 1 100 ? -0.041 -8.152 14.156 1.00 88.31 100 ALA A CA 1
ATOM 745 C C . ALA A 1 100 ? -1.575 -8.086 14.072 1.00 88.31 100 ALA A C 1
ATOM 747 O O . ALA A 1 100 ? -2.224 -7.505 14.943 1.00 88.31 100 ALA A O 1
ATOM 748 N N . ARG A 1 101 ? -2.188 -8.745 13.075 1.00 91.81 101 ARG A N 1
ATOM 749 C CA . ARG A 1 101 ? -3.656 -8.854 12.966 1.00 91.81 101 ARG A CA 1
ATOM 750 C C . ARG A 1 101 ? -4.267 -9.607 14.144 1.00 91.81 101 ARG A C 1
ATOM 752 O O . ARG A 1 101 ? -5.267 -9.153 14.688 1.00 91.81 101 ARG A O 1
ATOM 759 N N . LYS A 1 102 ? -3.666 -10.725 14.567 1.00 92.62 102 LYS A N 1
ATOM 760 C CA . LYS A 1 102 ? -4.127 -11.480 15.746 1.00 92.62 102 LYS A CA 1
ATOM 761 C C . LYS A 1 102 ? -4.068 -10.627 17.017 1.00 92.62 102 LYS A C 1
ATOM 763 O O . LYS A 1 102 ? -5.029 -10.627 17.778 1.00 92.62 102 LYS A O 1
ATOM 768 N N . ALA A 1 103 ? -2.987 -9.872 17.212 1.00 90.19 103 ALA A N 1
ATOM 769 C CA . ALA A 1 103 ? -2.801 -9.015 18.381 1.00 90.19 103 ALA A CA 1
ATOM 770 C C . ALA A 1 103 ? -3.742 -7.795 18.392 1.00 90.19 103 ALA A C 1
ATOM 772 O O . ALA A 1 103 ? -4.200 -7.370 19.450 1.00 90.19 103 ALA A O 1
ATOM 773 N N . THR A 1 104 ? -4.047 -7.229 17.220 1.00 91.38 104 THR A N 1
ATOM 774 C CA . THR A 1 104 ? -4.871 -6.012 17.093 1.00 91.38 104 THR A CA 1
ATOM 775 C C . THR A 1 104 ? -6.360 -6.276 16.868 1.00 91.38 104 THR A C 1
ATOM 777 O O . THR A 1 104 ? -7.141 -5.324 16.905 1.00 91.38 104 THR A O 1
ATOM 780 N N . ALA A 1 105 ? -6.770 -7.534 16.680 1.00 93.06 105 ALA A N 1
ATOM 781 C CA . ALA A 1 105 ? -8.162 -7.908 16.455 1.00 93.06 105 ALA A CA 1
ATOM 782 C C . ALA A 1 105 ? -9.087 -7.456 17.608 1.00 93.06 105 ALA A C 1
ATOM 784 O O . ALA A 1 105 ? -8.689 -7.520 18.777 1.00 93.06 105 ALA A O 1
ATOM 785 N N . PRO A 1 106 ? -10.353 -7.084 17.323 1.00 93.88 106 PRO A N 1
ATOM 786 C CA . PRO A 1 106 ? -11.314 -6.659 18.346 1.00 93.88 106 PRO A CA 1
ATOM 787 C C . PRO A 1 106 ? -11.467 -7.662 19.495 1.00 93.88 106 PRO A C 1
ATOM 789 O O . PRO A 1 106 ? -11.499 -7.267 20.657 1.00 93.88 106 PRO A O 1
ATOM 792 N N . LYS A 1 107 ? -11.464 -8.966 19.182 1.00 93.00 107 LYS A N 1
ATOM 793 C CA . LYS A 1 107 ? -11.532 -10.045 20.178 1.00 93.00 107 LYS A CA 1
ATOM 794 C C . LYS A 1 107 ? -10.341 -10.019 21.144 1.00 93.00 107 LYS A C 1
ATOM 796 O O . LYS A 1 107 ? -10.549 -10.096 22.348 1.00 93.00 107 LYS A O 1
ATOM 801 N N . ALA A 1 108 ? -9.117 -9.851 20.637 1.00 89.94 108 ALA A N 1
ATOM 802 C CA . ALA A 1 108 ? -7.908 -9.764 21.463 1.00 89.94 108 ALA A CA 1
ATOM 803 C C . ALA A 1 108 ? -7.873 -8.481 22.317 1.00 89.94 108 ALA A C 1
ATOM 805 O O . ALA A 1 108 ? -7.417 -8.492 23.459 1.00 89.94 108 ALA A O 1
ATOM 806 N N . ARG A 1 109 ? -8.405 -7.369 21.794 1.00 89.25 109 ARG A N 1
ATOM 807 C CA . ARG A 1 109 ? -8.556 -6.124 22.565 1.00 89.25 109 ARG A CA 1
ATOM 808 C C . ARG A 1 109 ? -9.576 -6.274 23.693 1.00 89.25 109 ARG A C 1
ATOM 810 O O . ARG A 1 109 ? -9.302 -5.855 24.815 1.00 89.25 109 ARG A O 1
ATOM 817 N N . ALA A 1 110 ? -10.716 -6.903 23.415 1.00 91.19 110 ALA A N 1
ATOM 818 C CA . ALA A 1 110 ? -11.764 -7.143 24.401 1.00 91.19 110 ALA A CA 1
ATOM 819 C C . ALA A 1 110 ? -11.287 -8.060 25.538 1.00 91.19 110 ALA A C 1
ATOM 821 O O . ALA A 1 110 ? -11.521 -7.752 26.707 1.00 91.19 110 ALA A O 1
ATOM 822 N N . THR A 1 111 ? -10.560 -9.140 25.227 1.00 89.19 111 THR A N 1
ATOM 823 C CA . THR A 1 111 ? -9.996 -10.031 26.256 1.00 89.19 111 THR A CA 1
ATOM 824 C C . THR A 1 111 ? -8.955 -9.319 27.116 1.00 89.19 111 THR A C 1
ATOM 826 O O . THR A 1 111 ? -8.997 -9.446 28.339 1.00 89.19 111 THR A O 1
ATOM 829 N N . LYS A 1 112 ? -8.072 -8.507 26.518 1.00 87.00 112 LYS A N 1
ATOM 830 C CA . LYS A 1 112 ? -7.092 -7.702 27.265 1.00 87.00 112 LYS A CA 1
ATOM 831 C C . LYS A 1 112 ? -7.767 -6.676 28.180 1.00 87.00 112 LYS A C 1
ATOM 833 O O . LYS A 1 112 ? -7.366 -6.534 29.333 1.00 87.00 112 LYS A O 1
ATOM 838 N N . ALA A 1 113 ? -8.816 -6.006 27.704 1.00 86.69 113 ALA A N 1
ATOM 839 C CA . ALA A 1 113 ? -9.598 -5.075 28.516 1.00 86.69 113 ALA A CA 1
ATOM 840 C C . ALA A 1 113 ? -10.299 -5.788 29.686 1.00 86.69 113 ALA A C 1
ATOM 842 O O . ALA A 1 113 ? -10.247 -5.314 30.819 1.00 86.69 113 ALA A O 1
ATOM 843 N N . ALA A 1 114 ? -10.900 -6.956 29.446 1.00 86.00 114 ALA A N 1
ATOM 844 C CA . ALA A 1 114 ? -11.527 -7.758 30.494 1.00 86.00 114 ALA A CA 1
ATOM 845 C C . ALA A 1 114 ? -10.510 -8.244 31.545 1.00 86.00 114 ALA A C 1
ATOM 847 O O . ALA A 1 114 ? -10.780 -8.163 32.743 1.00 86.00 114 ALA A O 1
ATOM 848 N N . ALA A 1 115 ? -9.325 -8.687 31.114 1.00 82.38 115 ALA A N 1
ATOM 849 C CA . ALA A 1 115 ? -8.237 -9.077 32.008 1.00 82.38 115 ALA A CA 1
ATOM 850 C C . ALA A 1 115 ? -7.728 -7.892 32.849 1.00 82.38 115 ALA A C 1
ATOM 852 O O . ALA A 1 115 ? -7.572 -8.028 34.061 1.00 82.38 115 ALA A O 1
ATOM 853 N N . GLY A 1 116 ? -7.556 -6.711 32.243 1.00 78.25 116 GLY A N 1
ATOM 854 C CA . GLY A 1 116 ? -7.184 -5.485 32.958 1.00 78.25 116 GLY A CA 1
ATOM 855 C C . GLY A 1 116 ? -8.215 -5.071 34.014 1.00 78.25 116 GLY A C 1
ATOM 856 O O . GLY A 1 116 ? -7.845 -4.724 35.134 1.00 78.25 116 GLY A O 1
ATOM 857 N N . ARG A 1 117 ? -9.516 -5.191 33.708 1.00 73.50 117 ARG A N 1
ATOM 858 C CA . ARG A 1 117 ? -10.598 -4.938 34.681 1.00 73.50 117 ARG A CA 1
ATOM 859 C C . ARG A 1 117 ? -10.558 -5.917 35.857 1.00 73.50 117 ARG A C 1
ATOM 861 O O . ARG A 1 117 ? -10.739 -5.498 36.996 1.00 73.50 117 ARG A O 1
ATOM 868 N N . ARG A 1 118 ? -10.277 -7.201 35.601 1.00 68.62 118 ARG A N 1
ATOM 869 C CA . ARG A 1 118 ? -10.125 -8.221 36.655 1.00 68.62 118 ARG A CA 1
ATOM 870 C C . ARG A 1 118 ? -8.908 -7.951 37.546 1.00 68.62 118 ARG A C 1
ATOM 872 O O . ARG A 1 118 ? -9.042 -8.007 38.763 1.00 68.62 118 ARG A O 1
ATOM 879 N N . ALA A 1 119 ? -7.767 -7.585 36.963 1.00 63.91 119 ALA A N 1
ATOM 880 C CA . ALA A 1 119 ? -6.551 -7.252 37.710 1.00 63.91 119 ALA A CA 1
ATOM 881 C C . ALA A 1 119 ? -6.701 -5.976 38.566 1.00 63.91 119 ALA A C 1
ATOM 883 O O . ALA A 1 119 ? -6.191 -5.908 39.686 1.00 63.91 119 ALA A O 1
ATOM 884 N N . GLY A 1 120 ? -7.440 -4.975 38.073 1.00 60.66 120 GLY A N 1
ATOM 885 C CA . GLY A 1 120 ? -7.805 -3.790 38.854 1.00 60.66 120 GLY A CA 1
ATOM 886 C C . GLY A 1 120 ? -8.711 -4.130 40.042 1.00 60.66 120 GLY A C 1
ATOM 887 O O . GLY A 1 120 ? -8.462 -3.675 41.156 1.00 60.66 120 GLY A O 1
ATOM 888 N N . ALA A 1 121 ? -9.704 -5.001 39.837 1.00 59.16 121 ALA A N 1
ATOM 889 C CA . ALA A 1 121 ? -10.624 -5.431 40.891 1.00 59.16 121 ALA A CA 1
ATOM 890 C C . ALA A 1 121 ? -9.925 -6.217 42.018 1.00 59.16 121 ALA A C 1
ATOM 892 O O . ALA A 1 121 ? -10.211 -6.003 43.196 1.00 59.16 121 ALA A O 1
ATOM 893 N N . THR A 1 122 ? -8.960 -7.082 41.687 1.00 59.62 122 THR A N 1
ATOM 894 C CA . THR A 1 122 ? -8.172 -7.810 42.698 1.00 59.62 122 THR A CA 1
ATOM 895 C C . THR A 1 122 ? -7.229 -6.896 43.481 1.00 59.62 122 THR A C 1
ATOM 897 O O . THR A 1 122 ? -6.969 -7.155 44.655 1.00 59.62 122 THR A O 1
ATOM 900 N N . LYS A 1 123 ? -6.741 -5.805 42.871 1.00 58.41 123 LYS A N 1
ATOM 901 C CA . LYS A 1 123 ? -5.872 -4.825 43.542 1.00 58.41 123 LYS A CA 1
ATOM 902 C C . LYS A 1 123 ? -6.642 -3.995 44.575 1.00 58.41 123 LYS A C 1
ATOM 904 O O . LYS A 1 123 ? -6.159 -3.842 45.690 1.00 58.41 123 LYS A O 1
ATOM 909 N N . VAL A 1 124 ? -7.859 -3.556 44.241 1.00 59.16 124 VAL A N 1
ATOM 910 C CA . VAL A 1 124 ? -8.741 -2.797 45.152 1.00 59.16 124 VAL A CA 1
ATOM 911 C C . VAL A 1 124 ? -9.156 -3.634 46.369 1.00 59.16 124 VAL A C 1
ATOM 913 O O . VAL A 1 124 ? -9.156 -3.136 47.491 1.00 59.16 124 VAL A O 1
ATOM 916 N N . LYS A 1 125 ? -9.436 -4.930 46.177 1.00 57.31 125 LYS A N 1
ATOM 917 C CA . LYS A 1 125 ? -9.844 -5.834 47.267 1.00 57.31 125 LYS A CA 1
ATOM 918 C C . LYS A 1 125 ? -8.708 -6.155 48.254 1.00 57.31 125 LYS A C 1
ATOM 920 O O . LYS A 1 125 ? -8.975 -6.401 49.425 1.00 57.31 125 LYS A O 1
ATOM 925 N N . ARG A 1 126 ? -7.444 -6.131 47.802 1.00 56.59 126 ARG A N 1
ATOM 926 C CA . ARG A 1 126 ? -6.254 -6.355 48.651 1.00 56.59 126 ARG A CA 1
ATOM 927 C C . ARG A 1 126 ? -5.884 -5.151 49.517 1.00 56.59 126 ARG A C 1
ATOM 929 O O . ARG A 1 126 ? -5.288 -5.340 50.568 1.00 56.59 126 ARG A O 1
ATOM 936 N N . THR A 1 127 ? -6.208 -3.932 49.090 1.00 58.38 127 THR A N 1
ATOM 937 C CA . THR A 1 127 ? -5.898 -2.708 49.850 1.00 58.38 127 THR A CA 1
ATOM 938 C C . THR A 1 127 ? -6.972 -2.349 50.877 1.00 58.38 127 THR A C 1
ATOM 940 O O . THR A 1 127 ? -6.706 -1.570 51.784 1.00 58.38 127 THR A O 1
ATOM 943 N N . SER A 1 128 ? -8.183 -2.904 50.759 1.00 56.91 128 SER A N 1
ATOM 944 C CA . SER A 1 128 ? -9.280 -2.666 51.706 1.00 56.91 128 SER A CA 1
ATOM 945 C C . SER A 1 128 ? -9.290 -3.623 52.906 1.00 56.91 128 SER A C 1
ATOM 947 O O . SER A 1 128 ? -9.967 -3.343 53.888 1.00 56.91 128 SER A O 1
ATOM 949 N N . SER A 1 129 ? -8.563 -4.747 52.857 1.00 56.34 129 SER A N 1
ATOM 950 C CA . SER A 1 129 ? -8.530 -5.740 53.947 1.00 56.34 129 SER A CA 1
ATOM 951 C C . SER A 1 129 ? -7.466 -5.469 55.016 1.00 56.34 129 SER A C 1
ATOM 953 O O . SER A 1 129 ? -7.465 -6.132 56.046 1.00 56.34 129 SER A O 1
ATOM 955 N N . THR A 1 130 ? -6.562 -4.511 54.801 1.00 58.28 130 THR A N 1
ATOM 956 C CA . THR A 1 130 ? -5.453 -4.190 55.719 1.00 58.28 130 THR A CA 1
ATOM 957 C C . THR A 1 130 ? -5.716 -2.977 56.617 1.00 58.28 130 THR A C 1
ATOM 959 O O . THR A 1 130 ? -4.820 -2.558 57.340 1.00 58.28 130 THR A O 1
ATOM 962 N N . LYS A 1 131 ? -6.936 -2.418 56.617 1.00 55.94 131 LYS A N 1
ATOM 963 C CA . LYS A 1 131 ? -7.311 -1.226 57.405 1.00 55.94 131 LYS A CA 1
ATOM 964 C C . LYS A 1 131 ? -8.341 -1.523 58.508 1.00 55.94 131 LYS A C 1
ATOM 966 O O . LYS A 1 131 ? -9.273 -0.755 58.717 1.00 55.94 131 LYS A O 1
ATOM 971 N N . LYS A 1 132 ? -8.190 -2.667 59.180 1.00 54.66 132 LYS A N 1
ATOM 972 C CA . LYS A 1 132 ? -8.860 -2.993 60.450 1.00 54.66 132 LYS A CA 1
ATOM 973 C C . LYS A 1 132 ? -7.797 -3.393 61.474 1.00 54.66 132 LYS A C 1
ATOM 975 O O . LYS A 1 132 ? -7.474 -4.572 61.576 1.00 54.66 132 LYS A O 1
ATOM 980 N N . LYS A 1 133 ? -7.247 -2.408 62.172 1.00 46.22 133 LYS A N 1
ATOM 981 C CA . LYS A 1 133 ? -6.709 -2.497 63.531 1.00 46.22 133 LYS A CA 1
ATOM 982 C C . LYS A 1 133 ? -6.872 -1.123 64.156 1.00 46.22 133 LYS A C 1
ATOM 984 O O . LYS A 1 133 ? -6.665 -0.145 63.402 1.00 46.22 133 LYS A O 1
#